Protein AF-A0A849EQK6-F1 (afdb_monomer)

pLDDT: mean 90.41, std 13.28, range [44.59, 98.62]

Radius of gyration: 15.26 Å; Cα contacts (8 Å, |Δi|>4): 135; chains: 1; bounding box: 42×30×40 Å

Mean predicted aligned error: 5.22 Å

Structure (mmCIF, N/CA/C/O backbone):
data_AF-A0A849EQK6-F1
#
_entry.id   AF-A0A849EQK6-F1
#
loop_
_atom_site.group_PDB
_atom_site.id
_atom_site.type_symbol
_atom_site.label_atom_id
_atom_site.label_alt_id
_atom_site.label_comp_id
_atom_site.label_asym_id
_atom_site.label_entity_id
_atom_site.label_seq_id
_atom_site.pdbx_PDB_ins_code
_atom_site.Cartn_x
_atom_site.Cartn_y
_atom_site.Cartn_z
_atom_site.occupancy
_atom_site.B_iso_or_equiv
_atom_site.auth_seq_id
_atom_site.auth_comp_id
_atom_site.auth_asym_id
_atom_site.auth_atom_id
_atom_site.pdbx_PDB_model_num
ATOM 1 N N . MET A 1 1 ? -33.568 15.536 9.413 1.00 44.59 1 MET A N 1
ATOM 2 C CA . MET A 1 1 ? -32.100 15.642 9.562 1.00 44.59 1 MET A CA 1
ATOM 3 C C . MET A 1 1 ? -31.482 14.407 8.926 1.00 44.59 1 MET A C 1
ATOM 5 O O . MET A 1 1 ? -31.623 13.329 9.482 1.00 44.59 1 MET A O 1
ATOM 9 N N . SER A 1 2 ? -30.918 14.527 7.721 1.00 46.47 2 SER A N 1
ATOM 10 C CA . SER A 1 2 ? -30.280 13.392 7.038 1.00 46.47 2 SER A CA 1
ATOM 11 C C . SER A 1 2 ? -28.987 13.051 7.775 1.00 46.47 2 SER A C 1
ATOM 13 O O . SER A 1 2 ? -28.059 13.859 7.779 1.00 46.47 2 SER A O 1
ATOM 15 N N . GLY A 1 3 ? -28.946 11.899 8.447 1.00 50.66 3 GLY A N 1
ATOM 16 C CA . GLY A 1 3 ? -27.736 11.401 9.096 1.00 50.66 3 GLY A CA 1
ATOM 17 C C . GLY A 1 3 ? -26.603 11.318 8.077 1.00 50.66 3 GLY A C 1
ATOM 18 O O . GLY A 1 3 ? -26.793 10.817 6.970 1.00 50.66 3 GLY A O 1
ATOM 19 N N . LYS A 1 4 ? -25.437 11.866 8.421 1.00 57.38 4 LYS A N 1
ATOM 20 C CA . LYS A 1 4 ? -24.244 11.831 7.572 1.00 57.38 4 LYS A CA 1
ATOM 21 C C . LYS A 1 4 ? -23.876 10.358 7.362 1.00 57.38 4 LYS A C 1
ATOM 23 O O . LYS A 1 4 ? -23.468 9.694 8.311 1.00 57.38 4 LYS A O 1
ATOM 28 N N . GLN A 1 5 ? -24.094 9.825 6.162 1.00 63.84 5 GLN A N 1
ATOM 29 C CA . GLN A 1 5 ? -23.774 8.431 5.870 1.00 63.84 5 GLN A CA 1
ATOM 30 C C . GLN A 1 5 ? -22.256 8.259 5.973 1.00 63.84 5 GLN A C 1
ATOM 32 O O . GLN A 1 5 ? -21.503 8.933 5.274 1.00 63.84 5 GLN A O 1
ATOM 37 N N . VAL A 1 6 ? -21.806 7.414 6.901 1.00 66.19 6 VAL A N 1
ATOM 38 C CA . VAL A 1 6 ? -20.379 7.153 7.107 1.00 66.19 6 VAL A CA 1
ATOM 39 C C . VAL A 1 6 ? -19.889 6.286 5.951 1.00 66.19 6 VAL A C 1
ATOM 41 O O . VAL A 1 6 ? -20.214 5.103 5.869 1.00 66.19 6 VAL A O 1
ATOM 44 N N . THR A 1 7 ? -19.134 6.886 5.034 1.00 83.31 7 THR A N 1
ATOM 45 C CA . THR A 1 7 ? -18.466 6.169 3.944 1.00 83.31 7 THR A CA 1
ATOM 46 C C . THR A 1 7 ? -17.339 5.319 4.531 1.00 83.31 7 THR A C 1
ATOM 48 O O . THR A 1 7 ? -16.405 5.851 5.132 1.00 83.31 7 THR A O 1
ATOM 51 N N . LYS A 1 8 ? -17.420 3.993 4.373 1.00 93.75 8 LYS A N 1
ATOM 52 C CA . LYS A 1 8 ? -16.359 3.079 4.822 1.00 93.75 8 LYS A CA 1
ATOM 53 C C . LYS A 1 8 ? -15.122 3.244 3.939 1.00 93.75 8 LYS A C 1
ATOM 55 O O . LYS A 1 8 ? -15.234 3.471 2.735 1.00 93.75 8 LYS A O 1
ATOM 60 N N . GLN A 1 9 ? -13.944 3.101 4.536 1.00 95.44 9 GLN A N 1
ATOM 61 C CA . GLN A 1 9 ? -12.662 3.237 3.845 1.00 95.44 9 GLN A CA 1
ATOM 62 C C . GLN A 1 9 ? -12.004 1.874 3.613 1.00 95.44 9 GLN A C 1
ATOM 64 O O . GLN A 1 9 ? -11.916 1.076 4.541 1.00 95.44 9 GLN A O 1
ATOM 69 N N . VAL A 1 10 ? -11.500 1.635 2.403 1.00 97.38 10 VAL A N 1
ATOM 70 C CA . VAL A 1 10 ? -10.676 0.476 2.038 1.00 97.38 10 VAL A CA 1
ATOM 71 C C . VAL A 1 10 ? -9.283 0.962 1.649 1.00 97.38 10 VAL A C 1
ATOM 73 O O . VAL A 1 10 ? -9.145 1.917 0.881 1.00 97.38 10 VAL A O 1
ATOM 76 N N . LEU A 1 11 ? -8.250 0.308 2.171 1.00 97.81 11 LEU A N 1
ATOM 77 C CA . LEU A 1 11 ? -6.863 0.526 1.776 1.00 97.81 11 LEU A CA 1
ATOM 78 C C . LEU A 1 11 ? -6.432 -0.572 0.802 1.00 97.81 11 LEU A C 1
ATOM 80 O O . LEU A 1 11 ? -6.564 -1.753 1.103 1.00 97.81 11 LEU A O 1
ATOM 84 N N . VAL A 1 12 ? -5.881 -0.179 -0.341 1.00 98.50 12 VAL A N 1
ATOM 85 C CA . VAL A 1 12 ? -5.241 -1.077 -1.303 1.00 98.50 12 VAL A CA 1
ATOM 86 C C . VAL A 1 12 ? -3.738 -0.833 -1.266 1.00 98.50 12 VAL A C 1
ATOM 88 O O . VAL A 1 12 ? -3.293 0.285 -1.524 1.00 98.50 12 VAL A O 1
ATOM 91 N N . VAL A 1 13 ? -2.958 -1.861 -0.944 1.00 98.56 13 VAL A N 1
ATOM 92 C CA . VAL A 1 13 ? -1.496 -1.794 -0.846 1.00 98.56 13 VAL A CA 1
ATOM 93 C 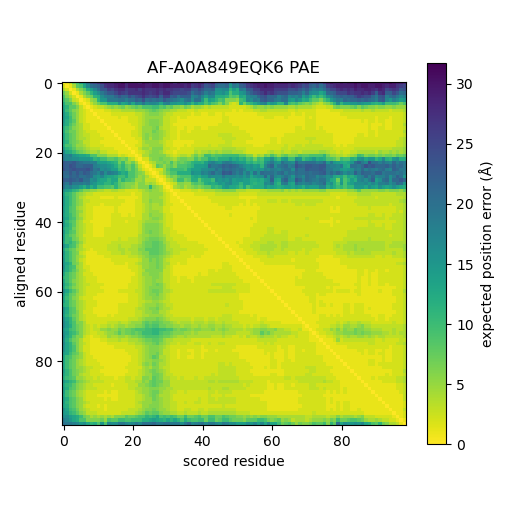C . VAL A 1 13 ? -0.850 -2.632 -1.943 1.00 98.56 13 VAL A C 1
ATOM 95 O O . VAL A 1 13 ? -1.151 -3.812 -2.105 1.00 98.56 13 VAL A O 1
ATOM 98 N N . HIS A 1 14 ? 0.088 -2.028 -2.661 1.00 98.56 14 HIS A N 1
ATOM 99 C CA . HIS A 1 14 ? 0.874 -2.660 -3.712 1.00 98.56 14 HIS A CA 1
ATOM 100 C C . HIS A 1 14 ? 2.349 -2.705 -3.306 1.00 98.56 14 HIS A C 1
ATOM 102 O O . HIS A 1 14 ? 2.943 -1.694 -2.930 1.00 98.56 14 HIS A O 1
ATOM 108 N N . GLY A 1 15 ? 2.934 -3.892 -3.376 1.00 98.44 15 GLY A N 1
ATOM 109 C CA . GLY A 1 15 ? 4.324 -4.159 -3.047 1.00 98.44 15 GLY A CA 1
ATOM 110 C C . GLY A 1 15 ? 5.322 -3.706 -4.120 1.00 98.44 15 GLY A C 1
ATOM 111 O O . GLY A 1 15 ? 4.994 -2.911 -5.015 1.00 98.44 15 GLY A O 1
ATOM 112 N N . PRO A 1 16 ? 6.565 -4.209 -4.043 1.00 97.81 16 PRO A N 1
ATOM 113 C CA . PRO A 1 16 ? 7.653 -3.764 -4.889 1.00 97.81 16 PRO A CA 1
ATOM 114 C C . PRO A 1 16 ? 7.431 -4.102 -6.362 1.00 97.81 16 PRO A C 1
ATOM 116 O O . PRO A 1 16 ? 6.803 -5.100 -6.713 1.00 97.81 16 PRO A O 1
ATOM 119 N N . ASN A 1 17 ? 8.010 -3.269 -7.224 1.00 95.25 17 ASN A N 1
ATOM 120 C CA . ASN A 1 17 ? 8.023 -3.352 -8.685 1.00 95.25 17 ASN A CA 1
ATOM 121 C C . ASN A 1 17 ? 6.662 -3.182 -9.380 1.00 95.25 17 ASN A C 1
ATOM 123 O O . ASN A 1 17 ? 6.633 -3.009 -10.597 1.00 95.25 17 ASN A O 1
ATOM 127 N N . LEU A 1 18 ? 5.538 -3.159 -8.654 1.00 94.88 18 LEU A N 1
ATOM 128 C CA . LEU A 1 18 ? 4.215 -2.957 -9.261 1.00 94.88 18 LEU A CA 1
ATOM 129 C C . LEU A 1 18 ? 4.041 -1.553 -9.861 1.00 94.88 18 LEU A C 1
ATOM 131 O O . LEU A 1 18 ? 3.239 -1.372 -10.772 1.00 94.88 18 LEU A O 1
ATOM 135 N N . ASN A 1 19 ? 4.840 -0.567 -9.442 1.00 94.56 19 ASN A N 1
ATOM 136 C CA . ASN A 1 19 ? 4.906 0.740 -10.107 1.00 94.56 19 ASN A CA 1
ATOM 137 C C . ASN A 1 19 ? 5.414 0.671 -11.559 1.00 94.56 19 ASN A C 1
ATOM 139 O O . ASN A 1 19 ? 5.289 1.652 -12.286 1.00 94.56 19 ASN A O 1
ATOM 143 N N . LEU A 1 20 ? 6.000 -0.457 -11.973 1.00 92.50 20 LEU A N 1
ATOM 144 C CA . LEU A 1 20 ? 6.528 -0.679 -13.321 1.00 92.50 20 LEU A CA 1
ATOM 145 C C . LEU A 1 20 ? 5.549 -1.442 -14.234 1.00 92.50 20 LEU A C 1
ATOM 147 O O . LEU A 1 20 ? 5.909 -1.765 -15.369 1.00 92.50 20 LEU A O 1
ATOM 151 N N . LEU A 1 21 ? 4.327 -1.741 -13.769 1.00 89.38 21 LEU A N 1
ATOM 152 C CA . LEU A 1 21 ? 3.286 -2.350 -14.605 1.00 89.38 21 LEU A CA 1
ATOM 153 C C . LEU A 1 21 ? 3.021 -1.509 -15.864 1.00 89.38 21 LEU A C 1
ATOM 155 O O . LEU A 1 21 ? 2.974 -0.278 -15.806 1.00 89.38 21 LEU A O 1
ATOM 159 N N . GLY A 1 22 ? 2.870 -2.184 -17.004 1.00 81.94 22 GLY A N 1
ATOM 160 C CA . GLY A 1 22 ? 2.658 -1.557 -18.311 1.00 81.94 22 GLY A CA 1
ATOM 161 C C . GLY A 1 22 ? 3.906 -0.925 -18.947 1.00 81.94 22 GLY A C 1
ATOM 162 O O . GLY A 1 22 ? 3.799 -0.353 -20.030 1.00 81.94 22 GLY A O 1
ATOM 163 N N . VAL A 1 23 ? 5.088 -1.008 -18.313 1.00 75.38 23 VAL A N 1
ATOM 164 C CA . VAL A 1 23 ? 6.352 -0.455 -18.855 1.00 75.38 23 VAL A CA 1
ATOM 165 C C . VAL A 1 23 ? 7.216 -1.521 -19.540 1.00 75.38 23 VAL A C 1
ATOM 167 O O . VAL A 1 23 ? 7.898 -1.221 -20.518 1.00 75.38 23 VAL A O 1
ATOM 170 N N . ARG A 1 24 ? 7.206 -2.768 -19.053 1.00 63.53 24 ARG A N 1
ATOM 171 C CA . ARG A 1 24 ? 8.001 -3.871 -19.621 1.00 63.53 24 ARG A CA 1
ATOM 172 C C . ARG A 1 24 ? 7.160 -4.744 -20.543 1.00 63.53 24 ARG A C 1
ATOM 174 O O . ARG A 1 24 ? 6.117 -5.224 -20.123 1.00 63.53 24 ARG A O 1
ATOM 181 N N . GLU A 1 25 ? 7.665 -4.966 -21.759 1.00 57.69 25 GLU A N 1
ATOM 182 C CA . GLU A 1 25 ? 7.158 -5.946 -22.735 1.00 57.69 25 GLU A CA 1
ATOM 183 C C . GLU A 1 25 ? 5.616 -6.037 -22.772 1.00 57.69 25 GLU A C 1
ATOM 185 O O . GLU A 1 25 ? 5.046 -7.077 -22.434 1.00 57.69 25 GLU A O 1
ATOM 190 N N . PRO A 1 26 ? 4.911 -4.957 -23.170 1.00 63.16 26 PRO A N 1
ATOM 191 C CA . PRO A 1 26 ? 3.447 -4.879 -23.096 1.00 63.16 26 PRO A CA 1
ATOM 192 C C . PRO A 1 26 ? 2.722 -5.985 -23.880 1.00 63.16 26 PRO A C 1
ATOM 194 O O . PRO A 1 26 ? 1.596 -6.338 -23.540 1.00 63.16 26 PRO A O 1
ATOM 197 N N . ASN A 1 27 ? 3.384 -6.584 -24.874 1.00 67.81 27 ASN A N 1
ATOM 198 C CA . ASN A 1 27 ? 2.866 -7.728 -25.630 1.00 67.81 27 ASN A CA 1
ATOM 199 C C . ASN A 1 27 ? 2.822 -9.039 -24.814 1.00 67.81 27 ASN A C 1
ATOM 201 O O . ASN A 1 27 ? 2.138 -9.972 -25.221 1.00 67.81 27 ASN A O 1
ATOM 205 N N . VAL A 1 28 ? 3.546 -9.120 -23.691 1.00 65.75 28 VAL A N 1
ATOM 206 C CA . VAL A 1 28 ? 3.638 -10.304 -22.816 1.00 65.75 28 VAL A CA 1
ATOM 207 C C . VAL A 1 28 ? 2.893 -10.083 -21.497 1.00 65.75 28 VAL A C 1
ATOM 209 O O . VAL A 1 28 ? 2.182 -10.973 -21.041 1.00 65.75 28 VAL A O 1
ATOM 212 N N . TYR A 1 29 ? 3.017 -8.896 -20.892 1.00 61.06 29 TYR A N 1
ATOM 213 C CA . TYR A 1 29 ? 2.510 -8.618 -19.537 1.00 61.06 29 TYR A CA 1
ATOM 214 C C . TYR A 1 29 ? 1.266 -7.719 -19.493 1.00 61.06 29 TYR A C 1
ATOM 216 O O . TYR A 1 29 ? 0.768 -7.402 -18.412 1.00 61.06 29 TYR A O 1
ATOM 224 N N . GLY A 1 30 ? 0.751 -7.327 -20.660 1.00 70.38 30 GLY A N 1
ATOM 225 C CA . GLY A 1 30 ? -0.332 -6.359 -20.788 1.00 70.38 30 GLY A CA 1
ATOM 226 C C . GLY A 1 30 ? 0.158 -4.914 -20.664 1.00 70.38 30 GLY A C 1
ATOM 227 O O . GLY A 1 30 ? 1.223 -4.620 -20.119 1.00 70.38 30 GLY A O 1
ATOM 228 N N . SER A 1 31 ? -0.629 -3.984 -21.202 1.00 82.56 31 SER A N 1
ATOM 229 C CA . SER A 1 31 ? -0.311 -2.551 -21.201 1.00 82.56 31 SER A CA 1
ATOM 230 C C . SER A 1 31 ? -0.858 -1.803 -19.985 1.00 82.56 31 SER A C 1
ATOM 232 O O . SER A 1 31 ? -0.580 -0.614 -19.841 1.00 82.56 31 SER A O 1
ATOM 234 N N . THR A 1 32 ? -1.637 -2.473 -19.129 1.00 87.94 32 THR A N 1
ATOM 235 C CA . THR A 1 32 ? -2.332 -1.826 -18.016 1.00 87.94 32 THR A CA 1
ATOM 236 C C . THR A 1 32 ? -1.347 -1.324 -16.969 1.00 87.94 32 THR A C 1
ATOM 238 O O . THR A 1 32 ? -0.537 -2.081 -16.428 1.00 87.94 32 THR A O 1
ATOM 241 N N . ARG A 1 33 ? -1.429 -0.030 -16.663 1.00 92.38 33 ARG A N 1
ATOM 242 C CA . ARG A 1 33 ? -0.583 0.627 -15.662 1.00 92.38 33 ARG A CA 1
ATOM 243 C C . ARG A 1 33 ? -1.209 0.545 -14.280 1.00 92.38 33 ARG A C 1
ATOM 245 O O . ARG A 1 33 ? -2.428 0.552 -14.128 1.00 92.38 33 ARG A O 1
ATOM 252 N N . LEU A 1 34 ? -0.375 0.589 -13.242 1.00 95.00 34 LEU A N 1
ATOM 253 C CA . LEU A 1 34 ? -0.867 0.616 -11.861 1.00 95.00 34 LEU A CA 1
ATOM 254 C C . LEU A 1 34 ? -1.791 1.816 -11.582 1.00 95.00 34 LEU A C 1
ATOM 256 O O . LEU A 1 34 ? -2.723 1.710 -10.790 1.00 95.00 34 LEU A O 1
ATOM 260 N N . THR A 1 35 ? -1.558 2.950 -12.246 1.00 94.69 35 THR A N 1
ATOM 261 C CA . THR A 1 35 ? -2.422 4.134 -12.146 1.00 94.69 35 THR A CA 1
ATOM 262 C C . THR A 1 35 ? -3.835 3.854 -12.651 1.00 94.69 35 THR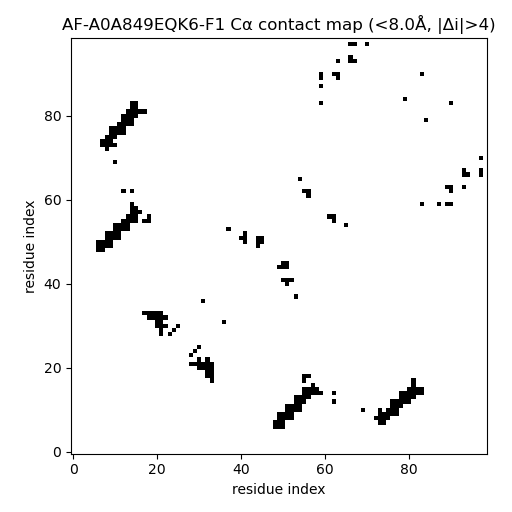 A C 1
ATOM 264 O O . THR A 1 35 ? -4.789 4.209 -11.970 1.00 94.69 35 THR A O 1
ATOM 267 N N . GLU A 1 36 ? -3.971 3.146 -13.774 1.00 95.19 36 GLU A N 1
ATOM 268 C CA . GLU A 1 36 ? -5.268 2.781 -14.363 1.00 95.19 36 GLU A CA 1
ATOM 269 C C . GLU A 1 36 ? -6.024 1.811 -13.447 1.00 95.19 36 GLU A C 1
ATOM 271 O O . GLU A 1 36 ? -7.209 2.001 -13.176 1.00 95.19 36 GLU A O 1
ATOM 276 N N . ILE A 1 37 ? -5.313 0.832 -12.874 1.00 96.06 37 ILE A N 1
ATOM 277 C CA . ILE A 1 37 ? -5.871 -0.084 -11.868 1.00 96.06 37 ILE A CA 1
ATOM 278 C C . ILE A 1 37 ? -6.392 0.706 -10.656 1.00 96.06 37 ILE A C 1
ATOM 280 O O . ILE A 1 37 ? -7.512 0.487 -10.199 1.00 96.06 37 ILE A O 1
ATOM 284 N N . ASN A 1 38 ? -5.607 1.651 -10.130 1.00 97.69 38 ASN A N 1
ATOM 285 C CA . ASN A 1 38 ? -5.997 2.450 -8.964 1.00 97.69 38 ASN A CA 1
ATOM 286 C C . ASN A 1 38 ? -7.205 3.361 -9.248 1.00 97.69 38 ASN A C 1
ATOM 288 O O . ASN A 1 38 ? -8.068 3.537 -8.380 1.00 97.69 38 ASN A O 1
ATOM 292 N N . GLU A 1 39 ? -7.287 3.933 -10.450 1.00 97.75 39 GLU A N 1
ATOM 293 C CA . GLU A 1 39 ? -8.436 4.722 -10.901 1.00 97.75 39 GLU A CA 1
ATOM 294 C C . GLU A 1 39 ? -9.697 3.861 -10.989 1.00 97.75 39 GLU A C 1
ATOM 296 O O . GLU A 1 39 ? -10.756 4.255 -10.487 1.00 97.75 39 GLU A O 1
ATOM 301 N N . GLU A 1 40 ? -9.583 2.656 -11.550 1.00 97.75 40 GLU A N 1
ATOM 302 C CA . GLU A 1 40 ? -10.693 1.716 -11.644 1.00 97.75 40 GLU A CA 1
ATOM 303 C C . GLU A 1 40 ? -11.178 1.251 -10.268 1.00 97.75 40 GLU A C 1
ATOM 305 O O . GLU A 1 40 ? -12.381 1.297 -10.002 1.00 97.75 40 GLU A O 1
ATOM 310 N N . LEU A 1 41 ? -10.262 0.898 -9.362 1.00 98.06 41 LEU A N 1
ATOM 311 C CA . LEU A 1 41 ? -10.587 0.538 -7.980 1.00 98.06 41 LEU A CA 1
ATOM 312 C C . LEU A 1 41 ? -11.297 1.684 -7.252 1.00 98.06 41 LEU A C 1
ATOM 314 O O . LEU A 1 41 ? -12.294 1.469 -6.561 1.00 98.06 41 LEU A O 1
ATOM 318 N N . THR A 1 42 ? -10.829 2.919 -7.441 1.00 97.56 42 THR A N 1
ATOM 319 C CA . THR A 1 42 ? -11.453 4.105 -6.840 1.00 97.56 42 THR A CA 1
ATOM 320 C C . THR A 1 42 ? -12.854 4.345 -7.397 1.00 97.56 42 THR A C 1
ATOM 322 O O . THR A 1 42 ? -13.782 4.641 -6.640 1.00 97.56 42 THR A O 1
ATOM 325 N N . ARG A 1 43 ? -13.039 4.192 -8.713 1.00 97.81 43 ARG A N 1
ATOM 326 C CA . ARG A 1 43 ? -14.343 4.312 -9.377 1.00 97.81 43 ARG A CA 1
ATOM 327 C C . ARG A 1 43 ? -15.318 3.234 -8.898 1.00 97.81 43 ARG A C 1
ATOM 329 O O . ARG A 1 43 ? -16.457 3.564 -8.573 1.00 97.81 43 ARG A O 1
ATOM 336 N N . LEU A 1 44 ? -14.865 1.983 -8.805 1.00 97.25 44 LEU A N 1
ATOM 337 C CA . LEU A 1 44 ? -15.657 0.863 -8.295 1.00 97.25 44 LEU A CA 1
ATOM 338 C C . LEU A 1 44 ? -16.086 1.108 -6.844 1.00 97.25 44 LEU A C 1
ATOM 340 O O . LEU A 1 44 ? -17.269 1.010 -6.526 1.00 97.25 44 LEU A O 1
ATOM 344 N N . GLY A 1 45 ? -15.146 1.515 -5.985 1.00 96.06 45 GLY A N 1
ATOM 345 C CA . GLY A 1 45 ? -15.423 1.841 -4.588 1.00 96.06 45 GLY A CA 1
ATOM 346 C C . GLY A 1 45 ? -16.486 2.928 -4.433 1.00 96.06 45 GLY A C 1
A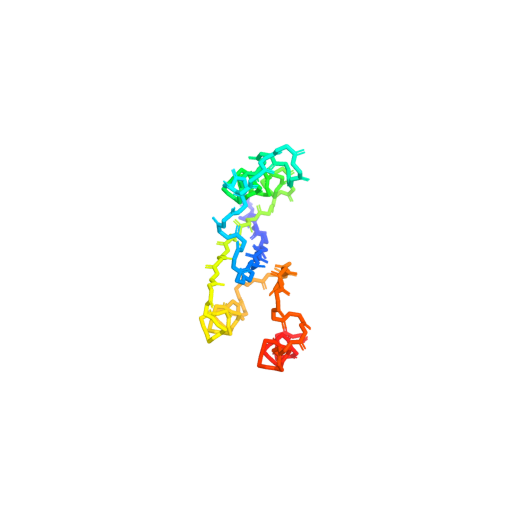TOM 347 O O . GLY A 1 45 ? -17.439 2.746 -3.676 1.00 96.06 45 GLY A O 1
ATOM 348 N N . ARG A 1 46 ? -16.399 4.013 -5.216 1.00 95.19 46 ARG A N 1
ATOM 349 C CA . ARG A 1 46 ? -17.424 5.073 -5.222 1.00 95.19 46 ARG A CA 1
ATOM 350 C C . ARG A 1 46 ? -18.811 4.532 -5.571 1.00 95.19 46 ARG A C 1
ATOM 352 O O . ARG A 1 46 ? -19.776 4.896 -4.906 1.00 95.19 46 ARG A O 1
ATOM 359 N N . GLY A 1 47 ? -18.906 3.633 -6.554 1.00 95.94 47 GLY A N 1
ATOM 360 C CA . GLY A 1 47 ? -20.160 2.959 -6.918 1.00 95.94 47 GLY A CA 1
ATOM 361 C C . GLY A 1 47 ? -20.759 2.108 -5.790 1.00 95.94 47 GLY A C 1
ATOM 362 O O . GLY A 1 47 ? -21.965 1.887 -5.764 1.00 95.94 47 GLY A O 1
ATOM 363 N N . MET A 1 48 ? -19.936 1.686 -4.827 1.00 94.88 48 MET A N 1
ATOM 364 C CA . MET A 1 48 ? -20.331 0.901 -3.652 1.00 94.88 48 MET A CA 1
ATOM 365 C C . MET A 1 48 ? -20.460 1.743 -2.369 1.00 94.88 48 MET A C 1
ATOM 367 O O . MET A 1 48 ? -20.602 1.181 -1.285 1.00 94.88 48 MET A O 1
ATOM 371 N N . ASN A 1 49 ? -20.399 3.078 -2.465 1.00 95.00 49 ASN A N 1
ATOM 372 C CA . ASN A 1 49 ? -20.338 3.989 -1.314 1.00 95.00 49 ASN A CA 1
ATOM 373 C C . ASN A 1 49 ? -19.150 3.694 -0.367 1.00 95.00 49 ASN A C 1
ATOM 375 O O . ASN A 1 49 ? -19.277 3.714 0.861 1.00 95.00 49 ASN A O 1
ATOM 379 N N . LEU A 1 50 ? -17.988 3.406 -0.959 1.00 95.94 50 LEU A N 1
ATOM 380 C CA . LEU A 1 50 ? -16.705 3.200 -0.290 1.00 95.94 50 LEU A CA 1
ATOM 381 C C . LEU A 1 50 ? -15.681 4.244 -0.754 1.00 95.94 50 LEU A C 1
ATOM 383 O O . LEU A 1 50 ? -15.633 4.623 -1.925 1.00 95.94 50 LEU A O 1
ATOM 387 N N . THR A 1 51 ? -14.796 4.645 0.153 1.00 96.69 51 THR A N 1
ATOM 388 C CA . THR A 1 51 ? -13.586 5.405 -0.179 1.00 96.69 51 THR A CA 1
ATOM 389 C C . THR A 1 51 ? -12.429 4.430 -0.324 1.00 96.69 51 THR A C 1
ATOM 391 O O . THR A 1 51 ? -12.088 3.739 0.632 1.00 96.69 51 THR A O 1
ATOM 394 N N . VAL A 1 52 ? -11.789 4.392 -1.491 1.00 97.62 52 VAL A N 1
ATOM 395 C CA . VAL A 1 52 ? -10.599 3.562 -1.723 1.00 97.62 52 VAL A CA 1
ATOM 396 C C . VAL A 1 52 ? -9.357 4.444 -1.688 1.00 97.62 52 VAL A C 1
ATOM 398 O O . VAL A 1 52 ? -9.269 5.426 -2.424 1.00 97.62 52 VAL A O 1
ATOM 401 N N . ARG A 1 53 ? -8.394 4.101 -0.829 1.00 97.50 53 ARG A N 1
ATOM 402 C CA . ARG A 1 53 ? -7.052 4.696 -0.808 1.00 97.50 53 ARG A CA 1
ATOM 403 C C . ARG A 1 53 ? -6.071 3.670 -1.351 1.00 97.50 53 ARG A C 1
ATOM 405 O O . ARG A 1 53 ? -5.981 2.583 -0.796 1.00 97.50 53 ARG A O 1
ATOM 412 N N . CYS A 1 54 ? -5.324 4.019 -2.390 1.00 98.31 54 CYS A N 1
ATOM 413 C CA . CYS A 1 54 ? -4.264 3.163 -2.918 1.00 98.31 54 CYS A CA 1
ATOM 414 C C . CYS A 1 54 ? -2.896 3.640 -2.412 1.00 98.31 54 CYS A C 1
ATOM 416 O O . CYS A 1 54 ? -2.658 4.843 -2.308 1.00 98.31 54 CYS A O 1
ATOM 418 N N . TYR A 1 55 ? -2.001 2.705 -2.111 1.00 98.50 55 TYR A N 1
ATOM 419 C CA . TYR A 1 55 ? -0.623 2.963 -1.706 1.00 98.50 55 TYR A CA 1
ATOM 420 C C . TYR A 1 55 ? 0.301 1.947 -2.379 1.00 98.50 55 TYR A C 1
ATOM 422 O O . TYR A 1 55 ? -0.017 0.763 -2.424 1.00 98.50 55 TYR A O 1
ATOM 430 N N . GLN A 1 56 ? 1.438 2.395 -2.906 1.00 98.56 56 GLN A N 1
ATOM 431 C CA . GLN A 1 56 ? 2.466 1.520 -3.466 1.00 98.56 56 GLN A CA 1
ATOM 432 C C . GLN A 1 56 ? 3.820 1.893 -2.877 1.00 98.56 56 GLN A C 1
ATOM 434 O O . GLN A 1 56 ? 4.109 3.078 -2.714 1.00 98.56 56 GLN A O 1
ATOM 439 N N . SER A 1 57 ? 4.649 0.894 -2.576 1.00 98.56 57 SER A N 1
ATOM 440 C CA . SER A 1 57 ? 6.043 1.137 -2.216 1.00 98.56 57 SER A CA 1
ATOM 441 C C . SER A 1 57 ? 6.953 -0.033 -2.577 1.00 98.56 57 SER A C 1
ATOM 443 O O . SER A 1 57 ? 6.561 -1.198 -2.537 1.00 98.56 57 SER A O 1
ATOM 445 N N . ASN A 1 58 ? 8.204 0.302 -2.894 1.00 98.44 58 ASN A N 1
ATOM 446 C CA . ASN A 1 58 ? 9.299 -0.657 -3.045 1.00 98.44 58 ASN A CA 1
ATOM 447 C C . ASN A 1 58 ? 10.021 -0.947 -1.721 1.00 98.44 58 ASN A C 1
ATOM 449 O O . ASN A 1 58 ? 10.917 -1.782 -1.694 1.00 98.44 58 ASN A O 1
ATOM 453 N N . HIS A 1 59 ? 9.657 -0.247 -0.645 1.00 98.56 59 HIS A N 1
ATOM 454 C CA . HIS A 1 59 ? 10.299 -0.354 0.658 1.00 98.56 59 HIS A CA 1
ATOM 455 C C . HIS A 1 59 ? 9.372 -1.066 1.641 1.00 98.56 59 HIS A C 1
ATOM 457 O O . HIS A 1 59 ? 8.293 -0.561 1.951 1.00 98.56 59 HIS A O 1
ATOM 463 N N . GLU A 1 60 ? 9.819 -2.211 2.157 1.00 98.56 60 GLU A N 1
ATOM 464 C CA . GLU A 1 60 ? 9.087 -3.019 3.141 1.00 98.56 60 GLU A CA 1
ATOM 465 C C . GLU A 1 60 ? 8.647 -2.198 4.362 1.00 98.56 60 GLU A C 1
ATOM 467 O O . GLU A 1 60 ? 7.463 -2.185 4.689 1.00 98.56 60 GLU A O 1
ATOM 472 N N . GLY A 1 61 ? 9.566 -1.446 4.979 1.00 98.44 61 GLY A N 1
ATOM 473 C CA . GLY A 1 61 ? 9.257 -0.612 6.147 1.00 98.44 61 GLY A CA 1
ATOM 474 C C . GLY A 1 61 ? 8.153 0.411 5.871 1.00 98.44 61 GLY A C 1
ATOM 475 O O . GLY A 1 61 ? 7.234 0.555 6.663 1.00 98.44 61 GLY A O 1
ATOM 476 N N . ALA A 1 62 ? 8.148 1.026 4.687 1.00 98.62 62 ALA A N 1
ATOM 477 C CA . ALA A 1 62 ? 7.114 1.992 4.324 1.00 98.62 62 ALA A CA 1
ATOM 478 C C . ALA A 1 62 ? 5.730 1.337 4.142 1.00 98.62 62 ALA A C 1
ATOM 480 O O . ALA A 1 62 ? 4.707 1.963 4.417 1.00 98.62 62 ALA A O 1
ATOM 481 N N . ILE A 1 63 ? 5.679 0.073 3.702 1.00 98.50 63 ILE A N 1
ATOM 482 C CA . ILE A 1 63 ? 4.435 -0.709 3.678 1.00 98.50 63 ILE A CA 1
ATOM 483 C C . ILE A 1 63 ? 3.960 -0.982 5.106 1.00 98.50 63 ILE A C 1
ATOM 485 O O . ILE A 1 63 ? 2.785 -0.765 5.398 1.00 98.50 63 ILE A O 1
ATOM 489 N N . VAL A 1 64 ? 4.861 -1.412 5.993 1.00 98.38 64 VAL A N 1
ATOM 490 C CA . VAL A 1 64 ? 4.554 -1.658 7.411 1.00 98.38 64 VAL A CA 1
ATOM 491 C C . VAL A 1 64 ? 4.024 -0.392 8.087 1.00 98.38 64 VAL A C 1
ATOM 493 O O . VAL A 1 64 ? 2.948 -0.431 8.682 1.00 98.38 64 VAL A O 1
ATOM 496 N N . ASP A 1 65 ? 4.700 0.743 7.915 1.00 98.12 65 ASP A N 1
ATOM 497 C CA . ASP A 1 65 ? 4.274 2.032 8.466 1.00 98.12 65 ASP A CA 1
ATOM 498 C C . ASP A 1 65 ? 2.893 2.440 7.931 1.00 98.12 65 ASP A C 1
ATOM 500 O O . ASP A 1 65 ? 2.034 2.915 8.678 1.00 98.12 65 ASP A O 1
ATOM 504 N N . ASN A 1 66 ? 2.632 2.218 6.635 1.00 97.75 66 ASN A N 1
ATOM 505 C CA . ASN A 1 66 ? 1.338 2.536 6.029 1.00 97.75 66 ASN A CA 1
ATOM 506 C C . ASN A 1 66 ? 0.198 1.670 6.577 1.00 97.75 66 ASN A C 1
ATOM 508 O O . ASN A 1 66 ? -0.913 2.173 6.770 1.00 97.75 66 ASN A O 1
ATOM 512 N N . LEU A 1 67 ? 0.474 0.385 6.815 1.00 97.00 67 LEU A N 1
ATOM 513 C CA . LEU A 1 67 ? -0.458 -0.557 7.428 1.00 97.00 67 LEU A CA 1
ATOM 514 C C . LEU A 1 67 ?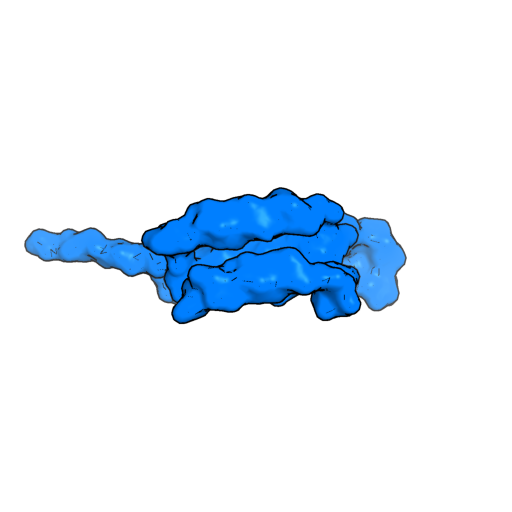 -0.770 -0.143 8.872 1.00 97.00 67 LEU A C 1
ATOM 516 O O . LEU A 1 67 ? -1.940 -0.031 9.231 1.00 97.00 67 LEU A O 1
ATOM 520 N N . GLN A 1 68 ? 0.249 0.179 9.671 1.00 96.12 68 GLN A N 1
ATOM 521 C CA . GLN A 1 68 ? 0.071 0.643 11.052 1.00 96.12 68 GLN A CA 1
ATOM 522 C C . GLN A 1 68 ? -0.718 1.958 11.121 1.00 96.12 68 GLN A C 1
ATOM 524 O O . GLN A 1 68 ? -1.654 2.078 11.909 1.00 96.12 68 GLN A O 1
ATOM 529 N N . ALA A 1 69 ? -0.420 2.920 10.243 1.00 95.25 69 ALA A N 1
ATOM 530 C CA . ALA A 1 69 ? -1.154 4.184 10.159 1.00 95.25 69 ALA A CA 1
ATOM 531 C C . ALA A 1 69 ? -2.626 4.016 9.728 1.00 95.25 69 ALA A C 1
ATOM 533 O O . ALA A 1 69 ? -3.444 4.915 9.932 1.00 95.25 69 ALA A O 1
ATOM 534 N N . ALA A 1 70 ? -2.985 2.883 9.115 1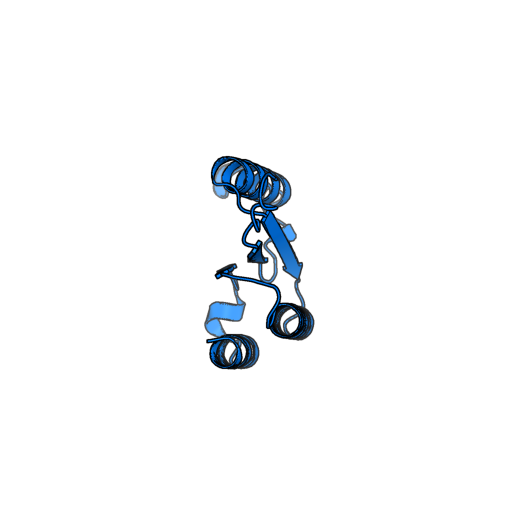.00 93.12 70 ALA A N 1
ATOM 535 C CA . ALA A 1 70 ? -4.357 2.585 8.710 1.00 93.12 70 ALA A CA 1
ATOM 536 C C . ALA A 1 70 ? -5.233 2.047 9.858 1.00 93.12 70 ALA A C 1
ATOM 538 O O . ALA A 1 70 ? -6.457 1.966 9.702 1.00 93.12 70 ALA A O 1
ATOM 539 N N . MET A 1 71 ? -4.634 1.711 11.004 1.00 90.88 71 MET A N 1
ATOM 540 C CA . MET A 1 71 ? -5.339 1.214 12.183 1.00 90.88 71 MET A CA 1
ATOM 541 C C . MET A 1 71 ? -6.402 2.218 12.652 1.00 90.88 71 MET A C 1
ATOM 543 O O . MET A 1 71 ? -6.159 3.421 12.730 1.00 90.88 71 MET A O 1
ATOM 547 N N . GLY A 1 72 ? -7.619 1.733 12.908 1.00 88.31 72 GLY A N 1
ATOM 548 C CA . GLY A 1 72 ? -8.750 2.554 13.365 1.00 88.31 72 GLY A CA 1
ATOM 549 C C . GLY A 1 72 ? -9.353 3.512 12.326 1.00 88.31 72 GLY A C 1
ATOM 550 O O . GLY A 1 72 ? -10.405 4.090 12.586 1.00 88.31 72 GLY A O 1
ATOM 551 N N . THR A 1 73 ? -8.741 3.674 11.148 1.00 88.94 73 THR A N 1
ATOM 552 C CA . THR A 1 73 ? -9.254 4.552 10.074 1.00 88.94 73 THR A CA 1
ATOM 553 C C . THR A 1 73 ? -9.798 3.770 8.882 1.00 88.94 73 THR A C 1
ATOM 555 O O . THR A 1 73 ? -10.739 4.199 8.213 1.00 88.94 73 THR A O 1
ATOM 558 N N . THR A 1 74 ? -9.235 2.593 8.619 1.00 92.88 74 THR A N 1
ATOM 559 C CA . THR A 1 74 ? -9.606 1.734 7.495 1.00 92.88 74 THR A CA 1
ATOM 560 C C . THR A 1 74 ? -10.489 0.570 7.950 1.00 92.88 74 THR A C 1
ATOM 562 O O . THR A 1 74 ? -10.294 0.006 9.018 1.00 92.88 74 THR A O 1
ATOM 565 N N . HIS A 1 75 ? -11.468 0.209 7.120 1.00 94.94 75 HIS A N 1
ATOM 566 C CA . HIS A 1 75 ? -12.473 -0.831 7.375 1.00 94.94 75 HIS A CA 1
ATOM 567 C C . HIS A 1 75 ? -12.208 -2.127 6.591 1.00 94.94 75 HIS A C 1
ATOM 569 O O . HIS A 1 75 ? -12.942 -3.101 6.742 1.00 94.94 75 HIS A O 1
ATOM 575 N N . GLY A 1 76 ? -11.201 -2.130 5.719 1.00 94.50 76 GLY A N 1
ATOM 576 C CA . GLY A 1 76 ? -10.764 -3.301 4.969 1.00 94.50 76 GLY A CA 1
ATOM 577 C C . GLY A 1 76 ? -9.452 -3.039 4.239 1.00 94.50 76 GLY A C 1
ATOM 578 O O . GLY A 1 76 ? -9.201 -1.920 3.789 1.00 94.50 76 GLY A O 1
ATOM 579 N N . ILE A 1 77 ? -8.619 -4.070 4.123 1.00 96.88 77 ILE A 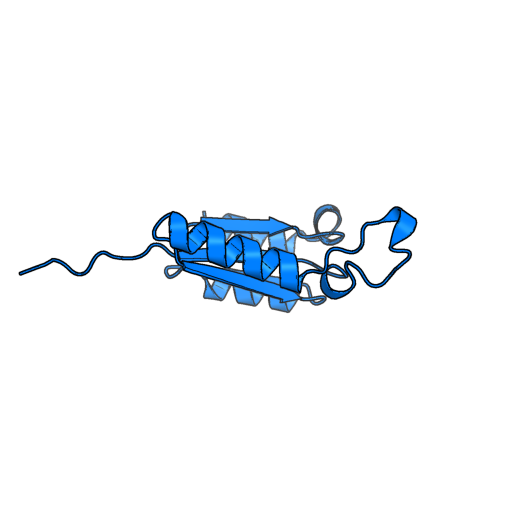N 1
ATOM 580 C CA . ILE A 1 77 ? -7.323 -4.003 3.444 1.00 96.88 77 ILE A CA 1
ATOM 581 C C . ILE A 1 77 ? -7.309 -5.023 2.309 1.00 96.88 77 ILE A C 1
ATOM 583 O O . ILE A 1 77 ? -7.674 -6.181 2.496 1.00 96.88 77 ILE A O 1
ATOM 587 N N . ILE A 1 78 ? -6.863 -4.583 1.138 1.00 97.81 78 ILE A N 1
ATOM 588 C CA . ILE A 1 78 ? -6.502 -5.433 0.005 1.00 97.81 78 ILE A CA 1
ATOM 589 C C . ILE A 1 78 ? -5.009 -5.229 -0.213 1.00 97.81 78 ILE A C 1
ATOM 591 O O . ILE A 1 78 ? -4.553 -4.093 -0.310 1.00 97.81 78 ILE A O 1
ATOM 595 N N . ILE A 1 79 ? -4.233 -6.304 -0.289 1.00 98.12 79 ILE A N 1
ATOM 596 C CA . ILE A 1 79 ? -2.789 -6.200 -0.489 1.00 98.12 79 ILE A CA 1
ATOM 597 C C . ILE A 1 79 ? -2.320 -7.157 -1.579 1.00 98.12 79 ILE A C 1
ATOM 599 O O . ILE A 1 79 ? -2.661 -8.337 -1.574 1.00 98.12 79 ILE A O 1
ATOM 603 N N . ASN A 1 80 ? -1.506 -6.639 -2.496 1.00 98.25 80 ASN A N 1
ATOM 604 C CA . ASN A 1 80 ? -0.641 -7.426 -3.363 1.00 98.25 80 ASN A CA 1
ATOM 605 C C . ASN A 1 80 ? 0.813 -7.165 -2.935 1.00 98.25 80 ASN A C 1
ATOM 607 O O . ASN A 1 80 ? 1.396 -6.179 -3.389 1.00 98.25 80 ASN A O 1
ATOM 611 N N . PRO A 1 81 ? 1.422 -8.003 -2.072 1.00 98.06 81 PRO A N 1
ATOM 612 C CA . PRO A 1 81 ? 2.789 -7.786 -1.597 1.00 98.06 81 PRO A CA 1
ATOM 613 C C . PRO A 1 81 ? 3.865 -8.034 -2.665 1.00 98.06 81 PRO A C 1
ATOM 615 O O . PRO A 1 81 ? 5.045 -7.834 -2.385 1.00 98.06 81 PRO A O 1
ATOM 618 N N . ALA A 1 82 ? 3.499 -8.486 -3.872 1.00 97.38 82 ALA A N 1
ATOM 619 C CA . ALA A 1 82 ? 4.433 -8.902 -4.916 1.00 97.38 82 ALA A CA 1
ATOM 620 C C . ALA A 1 82 ? 5.510 -9.855 -4.355 1.00 97.38 82 ALA A C 1
ATOM 622 O O . ALA A 1 82 ? 5.177 -10.826 -3.671 1.00 97.38 82 ALA A O 1
ATOM 623 N N . ALA A 1 83 ? 6.795 -9.572 -4.595 1.00 97.44 83 ALA A N 1
ATOM 624 C CA . ALA A 1 83 ? 7.907 -10.401 -4.124 1.00 97.44 83 ALA A CA 1
ATOM 625 C C . ALA A 1 83 ? 7.935 -10.582 -2.594 1.00 97.44 83 ALA A C 1
ATOM 627 O O . ALA A 1 83 ? 8.359 -11.632 -2.112 1.00 97.44 83 ALA A O 1
ATOM 628 N N . TYR A 1 84 ? 7.425 -9.611 -1.828 1.00 98.50 84 TYR A N 1
ATOM 629 C CA . TYR A 1 84 ? 7.383 -9.704 -0.368 1.00 98.50 84 TYR A CA 1
ATOM 630 C C . TYR A 1 84 ? 6.420 -10.767 0.158 1.00 98.50 84 TYR A C 1
ATOM 632 O O . TYR A 1 84 ? 6.545 -11.159 1.314 1.00 98.50 84 TYR A O 1
ATOM 640 N N . THR A 1 85 ? 5.551 -11.323 -0.691 1.00 98.19 85 THR A N 1
ATOM 641 C CA . THR A 1 85 ? 4.747 -12.510 -0.356 1.00 98.19 85 THR A CA 1
ATOM 642 C C . THR A 1 85 ? 5.629 -13.685 0.076 1.00 98.19 85 THR A C 1
ATOM 644 O O . THR A 1 85 ? 5.217 -14.500 0.894 1.00 98.19 85 THR A O 1
ATOM 647 N N . HIS A 1 86 ? 6.849 -13.773 -0.457 1.00 97.94 86 HIS A N 1
ATOM 648 C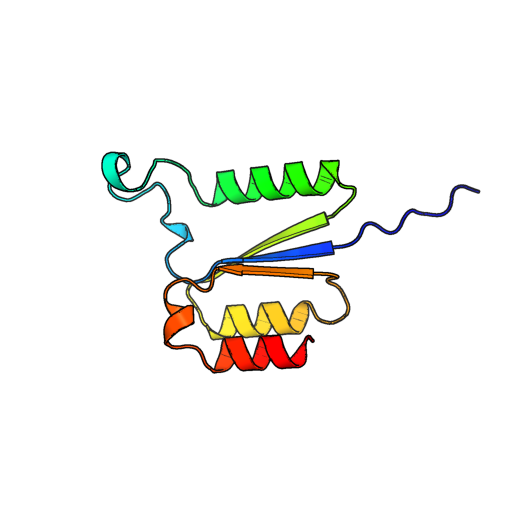 CA . HIS A 1 86 ? 7.751 -14.898 -0.218 1.00 97.94 86 HIS A CA 1
ATOM 649 C C . HIS A 1 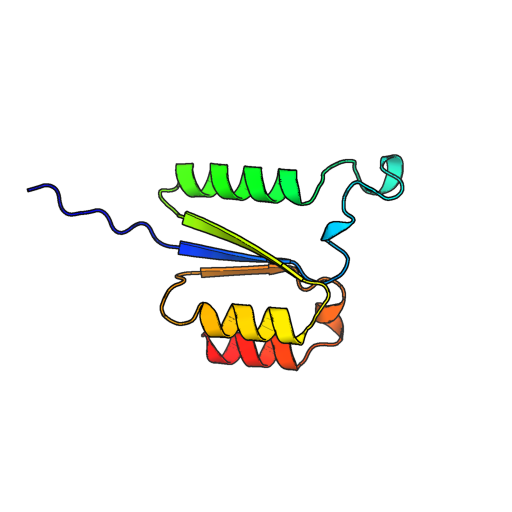86 ? 8.762 -14.653 0.902 1.00 97.94 86 HIS A C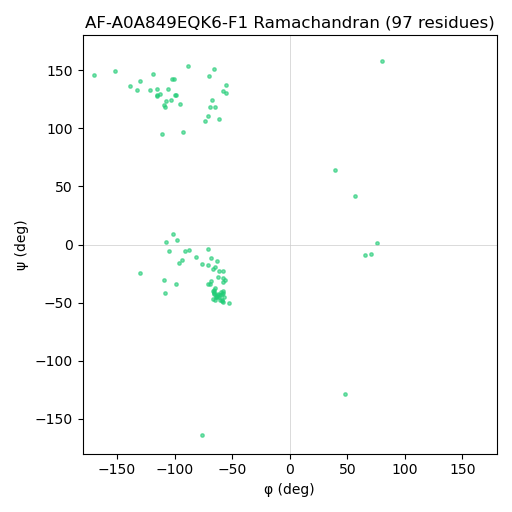 1
ATOM 651 O O . HIS A 1 86 ? 9.395 -15.601 1.357 1.00 97.94 86 HIS A O 1
ATOM 657 N N . THR A 1 87 ? 8.954 -13.401 1.321 1.00 97.88 87 THR A N 1
ATOM 658 C CA . THR A 1 87 ? 10.091 -13.031 2.176 1.00 97.88 87 THR A CA 1
ATOM 659 C C . THR A 1 87 ? 9.713 -12.220 3.408 1.00 97.88 87 THR A C 1
ATOM 661 O O . THR A 1 87 ? 10.462 -12.238 4.381 1.00 97.88 87 THR A O 1
ATOM 664 N N . SER A 1 88 ? 8.586 -11.504 3.399 1.00 98.06 88 SER A N 1
ATOM 665 C CA . SER A 1 88 ? 8.299 -10.511 4.433 1.00 98.06 88 SER A CA 1
ATOM 666 C C . SER A 1 88 ? 7.493 -11.080 5.596 1.00 98.06 88 SER A C 1
ATOM 668 O O . SER A 1 88 ? 6.261 -11.122 5.579 1.00 98.06 88 SER A O 1
ATOM 670 N N . ILE A 1 89 ? 8.204 -11.454 6.660 1.00 98.31 89 ILE A N 1
ATOM 671 C CA . ILE A 1 89 ? 7.586 -11.710 7.968 1.00 98.31 89 ILE A CA 1
ATOM 672 C C . ILE A 1 89 ? 7.080 -10.392 8.579 1.00 98.31 89 ILE A C 1
ATOM 674 O O . ILE A 1 89 ? 6.017 -10.371 9.189 1.00 98.31 89 ILE A O 1
ATOM 678 N N . ALA A 1 90 ? 7.768 -9.270 8.339 1.00 98.25 90 ALA A N 1
ATOM 679 C CA . ALA A 1 90 ? 7.382 -7.968 8.882 1.00 98.25 90 ALA A CA 1
ATOM 680 C C . ALA A 1 90 ? 5.991 -7.508 8.404 1.00 98.25 90 ALA A C 1
ATOM 682 O O . ALA A 1 90 ? 5.170 -7.082 9.216 1.00 98.25 90 ALA A O 1
ATOM 683 N N . ILE A 1 91 ? 5.683 -7.639 7.106 1.00 98.19 91 ILE A N 1
ATOM 684 C CA . ILE A 1 91 ? 4.354 -7.306 6.565 1.00 98.19 91 ILE A CA 1
ATOM 685 C C . ILE A 1 91 ? 3.293 -8.266 7.111 1.00 98.19 91 ILE A C 1
ATOM 687 O O . ILE A 1 91 ? 2.195 -7.828 7.456 1.00 98.19 91 ILE A O 1
ATOM 691 N N . ARG A 1 92 ? 3.611 -9.562 7.228 1.00 97.81 92 ARG A N 1
ATOM 692 C CA . ARG A 1 92 ? 2.709 -10.554 7.830 1.00 97.81 92 ARG A CA 1
ATOM 693 C C . ARG A 1 92 ? 2.338 -10.168 9.263 1.00 97.81 92 ARG A C 1
ATOM 695 O O . ARG A 1 92 ? 1.156 -10.161 9.599 1.00 97.81 92 ARG A O 1
ATOM 702 N N . ASP A 1 93 ? 3.323 -9.839 10.089 1.00 97.12 93 ASP A N 1
ATOM 703 C CA . ASP A 1 93 ? 3.097 -9.522 11.500 1.00 97.12 93 ASP A CA 1
ATOM 704 C C . ASP A 1 93 ? 2.384 -8.170 11.670 1.00 97.12 93 ASP A C 1
ATOM 706 O O . ASP A 1 93 ? 1.507 -8.031 12.527 1.00 97.12 93 ASP A O 1
ATOM 710 N N . ALA A 1 94 ? 2.655 -7.201 10.789 1.00 96.38 94 ALA A N 1
ATOM 711 C CA . ALA A 1 94 ? 1.895 -5.954 10.733 1.00 96.38 94 ALA A CA 1
ATOM 712 C C . ALA A 1 94 ? 0.406 -6.200 10.430 1.00 96.38 94 ALA A C 1
ATOM 714 O O . ALA A 1 94 ? -0.453 -5.620 11.089 1.00 96.38 94 ALA A O 1
ATOM 715 N N . LEU A 1 95 ? 0.087 -7.090 9.481 1.00 95.44 95 LEU A N 1
ATOM 716 C CA . LEU A 1 95 ? -1.297 -7.458 9.158 1.00 95.44 95 LEU A CA 1
ATOM 717 C C . LEU A 1 95 ? -1.993 -8.194 10.310 1.00 95.44 95 LEU A C 1
ATOM 719 O O . LEU A 1 95 ? -3.150 -7.899 10.592 1.00 95.44 95 LEU A O 1
ATOM 723 N N . LEU A 1 96 ? -1.299 -9.108 10.999 1.00 94.69 96 LEU A N 1
ATOM 724 C CA . LEU A 1 96 ? -1.847 -9.811 12.169 1.00 94.69 96 LEU A CA 1
ATOM 725 C C . LEU A 1 96 ? -2.189 -8.868 13.325 1.00 94.69 96 LEU A C 1
ATOM 727 O O . LEU A 1 96 ? -3.093 -9.162 14.094 1.00 94.69 96 LEU A O 1
ATOM 731 N N . THR A 1 97 ? -1.490 -7.739 13.436 1.00 88.19 97 THR A N 1
ATOM 732 C CA . THR A 1 97 ? -1.753 -6.727 14.472 1.00 88.19 97 THR A CA 1
ATOM 733 C C . THR A 1 97 ? -2.993 -5.875 14.157 1.00 88.19 97 THR A C 1
ATOM 735 O O . THR A 1 97 ? -3.518 -5.197 15.035 1.00 88.19 97 THR A O 1
ATOM 738 N N . LEU A 1 98 ? -3.461 -5.879 12.903 1.00 83.06 98 LEU A N 1
ATOM 739 C CA . LEU A 1 98 ? -4.630 -5.113 12.452 1.00 83.06 98 LEU A CA 1
ATOM 740 C C . LEU A 1 98 ? -5.943 -5.912 12.497 1.00 83.06 98 LEU A C 1
ATOM 742 O O . LEU A 1 98 ? -7.002 -5.307 12.324 1.00 83.06 98 LEU A O 1
ATOM 746 N N . ALA A 1 99 ? -5.863 -7.236 12.658 1.00 63.00 99 ALA A N 1
ATOM 747 C CA . ALA A 1 99 ? -6.995 -8.164 12.708 1.00 63.00 99 ALA A CA 1
ATOM 748 C C . ALA A 1 99 ? -7.488 -8.371 14.147 1.00 63.00 99 ALA A C 1
ATOM 750 O O . ALA A 1 99 ? -8.725 -8.461 14.318 1.00 63.00 99 ALA A O 1
#

Nearest PDB structures (foldseek):
  3lwz-assembly1_C  TM=9.626E-01  e=1.116E-10  Yersinia pestis CO92
  6hsq-assembly1_D  TM=9.296E-01  e=7.015E-11  Psychromonas ingrahamii 37
  1gtz-assembly1_C  TM=9.407E-01  e=2.869E-09  Streptomyces coelicolor
  6sme-assembly1_B  TM=8.953E-01  e=3.332E-08  Cutibacterium acnes
  3n76-assembly1_A  TM=9.205E-01  e=2.277E-07  Mycobacterium tuberculosis

Sequence (99 aa):
MSGKQVTKQVLVVHGPNLNLLGVREPNVYGSTRLTEINEELTRLGRGMNLTVRCYQSNHEGAIVDNLQAAMGTTHGIIINPAAYTHTSIAIRDALLTLA

Foldseek 3Di:
DPPDPDAAEEEEEEAAPLQCQLPPPCVPRNNDGPVNVQVVVCVVSVVVSHGYDYYYDHDPVVLLVVLQVCAPPHPYYHYDNDVCVPPDPSNVVSVVVRD

Secondary structure (DSSP, 8-state):
-------EEEEEEE-TTGGGTTTS-HHHH-S--HHHHHHHHHHHHHHTTEEEEEEE-S-HHHHHHHHHHTTTT-SEEEEE-GGGGGT-HHHHHHHHTT-

Solvent-accessible surface area (backbone atoms only — not comparable to full-atom values): 5754 Å² total; per-residue (Å²): 133,85,75,81,78,81,65,49,29,34,39,38,40,36,24,43,71,47,87,50,40,38,71,58,63,40,93,79,72,37,64,67,32,50,67,58,53,50,51,50,50,34,54,53,25,51,77,68,60,29,45,53,47,78,49,74,40,76,45,69,66,61,49,35,52,52,56,61,70,35,59,96,67,48,77,44,80,47,75,47,44,56,71,42,73,80,70,43,61,65,53,52,54,49,53,62,73,72,110